Protein AF-A0A6B0UMH6-F1 (afdb_monomer_lite)

Radius of gyration: 20.81 Å; chains: 1; bounding box: 41×40×51 Å

Foldseek 3Di:
DLVVLQVVLLVVLLVPVLPDPDDPVRQVVSQLVQLQSNCVSVVHDPPPDPVVVVVVVSTDGSVVSSVVSVLVVVQVLLADPVSVVVCVVVVNDDPHPHPPPDPDPPVVVVVDDDDDDD

Structure (mmCIF, N/CA/C/O backbone):
data_AF-A0A6B0UMH6-F1
#
_entry.id   AF-A0A6B0UMH6-F1
#
loop_
_atom_site.group_PDB
_atom_site.id
_atom_site.type_symbol
_atom_site.label_atom_id
_atom_site.label_alt_id
_atom_site.label_comp_id
_atom_site.label_asym_id
_atom_site.label_entity_id
_atom_site.label_seq_id
_atom_site.pdbx_PDB_ins_code
_atom_site.Cartn_x
_atom_site.Cartn_y
_atom_site.Cartn_z
_atom_site.occupancy
_atom_site.B_iso_or_equiv
_atom_site.auth_seq_id
_atom_site.auth_comp_id
_atom_site.auth_asym_id
_atom_site.auth_atom_id
_atom_site.pdbx_PDB_model_num
ATOM 1 N N . MET A 1 1 ? 11.686 -16.009 2.390 1.00 69.75 1 MET A N 1
ATOM 2 C CA . MET A 1 1 ? 12.384 -14.708 2.243 1.00 69.75 1 MET A CA 1
ATOM 3 C C . MET A 1 1 ? 11.491 -13.606 1.684 1.00 69.75 1 MET A C 1
ATOM 5 O O . MET A 1 1 ? 11.469 -12.539 2.279 1.00 69.75 1 MET A O 1
ATOM 9 N N . LEU A 1 2 ? 10.703 -13.855 0.630 1.00 80.12 2 LEU A N 1
ATOM 10 C CA . LEU A 1 2 ? 9.784 -12.864 0.046 1.00 80.12 2 LEU A CA 1
ATOM 11 C C . LEU A 1 2 ? 8.880 -12.154 1.071 1.00 80.12 2 LEU A C 1
ATOM 13 O O . LEU A 1 2 ? 8.890 -10.931 1.130 1.00 80.12 2 LEU A O 1
ATOM 17 N N . LEU A 1 3 ? 8.170 -12.913 1.914 1.00 81.00 3 LEU A N 1
ATOM 18 C CA . LEU A 1 3 ? 7.258 -12.360 2.927 1.00 81.00 3 LEU A CA 1
ATOM 19 C C . LEU A 1 3 ? 7.964 -11.447 3.939 1.00 81.00 3 LEU A C 1
ATOM 21 O O . LEU A 1 3 ? 7.412 -10.426 4.330 1.00 81.00 3 LEU A O 1
ATOM 25 N N . LEU A 1 4 ? 9.195 -11.786 4.332 1.00 86.12 4 LEU A N 1
ATOM 26 C CA . LEU A 1 4 ? 9.984 -10.981 5.265 1.00 86.12 4 LEU A CA 1
ATOM 27 C C . LEU A 1 4 ? 10.384 -9.644 4.634 1.00 86.12 4 LEU A C 1
ATOM 29 O O . LEU A 1 4 ? 10.210 -8.591 5.241 1.00 86.12 4 LEU A O 1
ATOM 33 N N . VAL A 1 5 ? 10.883 -9.685 3.396 1.00 83.62 5 VAL A N 1
ATOM 34 C CA . VAL A 1 5 ? 11.261 -8.474 2.657 1.00 83.62 5 VAL A CA 1
ATOM 35 C C . VAL A 1 5 ? 10.035 -7.603 2.401 1.00 83.62 5 VAL A C 1
ATOM 37 O O . VAL A 1 5 ? 10.081 -6.396 2.620 1.00 83.62 5 VAL A O 1
ATOM 40 N N . GLN A 1 6 ? 8.921 -8.212 2.002 1.00 81.44 6 GLN A N 1
ATOM 41 C CA . GLN A 1 6 ? 7.641 -7.540 1.832 1.00 81.44 6 GLN A CA 1
ATOM 42 C C . GLN A 1 6 ? 7.182 -6.860 3.126 1.00 81.44 6 GLN A C 1
ATOM 44 O O . GLN A 1 6 ? 6.914 -5.661 3.110 1.00 81.44 6 GLN A O 1
ATOM 49 N N . ALA A 1 7 ? 7.134 -7.590 4.243 1.00 83.38 7 ALA A N 1
ATOM 50 C CA . ALA A 1 7 ? 6.713 -7.049 5.531 1.00 83.38 7 ALA A CA 1
ATOM 51 C C . ALA A 1 7 ? 7.610 -5.885 5.974 1.00 83.38 7 ALA A C 1
ATOM 53 O O . ALA A 1 7 ? 7.107 -4.857 6.423 1.00 83.38 7 ALA A O 1
ATOM 54 N N . PHE A 1 8 ? 8.926 -6.003 5.783 1.00 87.25 8 PHE A N 1
ATOM 55 C CA . PHE A 1 8 ? 9.886 -4.951 6.107 1.00 87.25 8 PHE A CA 1
ATOM 56 C C . PHE A 1 8 ? 9.691 -3.692 5.251 1.00 87.25 8 PHE A C 1
ATOM 58 O O . PHE A 1 8 ? 9.574 -2.586 5.782 1.00 87.25 8 PHE A O 1
ATOM 65 N N . VAL A 1 9 ? 9.617 -3.851 3.926 1.00 83.81 9 VAL A N 1
ATOM 66 C CA . VAL A 1 9 ? 9.444 -2.739 2.979 1.00 83.81 9 VAL A CA 1
ATOM 67 C C . VAL A 1 9 ? 8.115 -2.033 3.215 1.00 83.81 9 VAL A C 1
ATOM 69 O O . VAL A 1 9 ? 8.093 -0.808 3.315 1.00 83.81 9 VAL A O 1
ATOM 72 N N . ILE A 1 10 ? 7.022 -2.789 3.353 1.00 82.44 10 ILE A N 1
ATOM 73 C CA . ILE A 1 10 ? 5.693 -2.228 3.617 1.00 82.44 10 ILE A CA 1
ATOM 74 C C . ILE A 1 10 ? 5.697 -1.479 4.946 1.00 82.44 10 ILE A C 1
ATOM 76 O O . ILE A 1 10 ? 5.272 -0.331 4.972 1.00 82.44 10 ILE A O 1
ATOM 80 N N . SER A 1 11 ? 6.232 -2.065 6.021 1.00 87.19 11 SER A N 1
ATOM 81 C CA . SER A 1 11 ? 6.282 -1.405 7.334 1.00 87.19 11 SER A CA 1
ATOM 82 C C . SER A 1 11 ? 7.024 -0.072 7.271 1.00 87.19 11 SER A C 1
ATOM 84 O O . SER A 1 11 ? 6.549 0.934 7.795 1.00 87.19 11 SER A O 1
ATOM 86 N N . ARG A 1 12 ? 8.170 -0.036 6.580 1.00 86.50 12 ARG A N 1
ATOM 87 C CA . ARG A 1 12 ? 8.960 1.191 6.443 1.00 86.50 12 ARG A CA 1
ATOM 88 C C . ARG A 1 12 ? 8.248 2.250 5.607 1.00 86.50 12 ARG A C 1
ATOM 90 O O . ARG A 1 12 ? 8.312 3.425 5.953 1.00 86.50 12 ARG A O 1
ATOM 97 N N . LEU A 1 13 ? 7.589 1.849 4.524 1.00 85.25 13 LEU A N 1
ATOM 98 C CA . LEU A 1 13 ? 6.853 2.770 3.663 1.00 85.25 13 LEU A CA 1
ATOM 99 C C . LEU A 1 13 ? 5.620 3.321 4.368 1.00 85.25 13 LEU A C 1
ATOM 101 O O . LEU A 1 13 ? 5.434 4.531 4.407 1.00 85.25 13 LEU A O 1
ATOM 105 N N . VAL A 1 14 ? 4.811 2.450 4.960 1.00 86.31 14 VAL A N 1
ATOM 106 C CA . VAL A 1 14 ? 3.559 2.801 5.633 1.00 86.31 14 VAL A CA 1
ATOM 107 C C . VAL A 1 14 ? 3.780 3.742 6.818 1.00 86.31 14 VAL A C 1
ATOM 109 O O . VAL A 1 14 ? 2.923 4.576 7.094 1.00 86.31 14 VAL A O 1
ATOM 112 N N . PHE A 1 15 ? 4.931 3.660 7.486 1.00 86.19 15 PHE A N 1
ATOM 113 C CA . PHE A 1 15 ? 5.223 4.508 8.638 1.00 86.19 15 PHE A CA 1
ATOM 114 C C . PHE A 1 15 ? 5.270 6.009 8.305 1.00 86.19 15 PHE A C 1
ATOM 116 O O . PHE A 1 15 ? 4.744 6.818 9.064 1.00 86.19 15 PHE A O 1
ATOM 123 N N . SER A 1 16 ? 5.885 6.394 7.184 1.00 83.88 16 SER A N 1
ATOM 124 C CA . SER A 1 16 ? 6.122 7.807 6.848 1.00 83.88 16 SER A CA 1
ATOM 125 C C . SER A 1 16 ? 5.420 8.257 5.571 1.00 83.88 16 SER A C 1
ATOM 127 O O . SER A 1 16 ? 4.818 9.326 5.540 1.00 83.88 16 SER A O 1
ATOM 129 N N . THR A 1 17 ? 5.458 7.435 4.525 1.00 85.62 17 THR A N 1
ATOM 130 C CA . THR A 1 17 ? 5.031 7.787 3.158 1.00 85.62 17 THR A CA 1
ATOM 131 C C . THR A 1 17 ? 3.599 8.333 3.070 1.00 85.62 17 THR A C 1
ATOM 133 O O . THR A 1 17 ? 3.409 9.298 2.335 1.00 85.62 17 THR A O 1
ATOM 136 N N . PRO A 1 18 ? 2.595 7.805 3.808 1.00 86.75 18 PRO A N 1
ATOM 137 C CA . PRO A 1 18 ? 1.223 8.313 3.727 1.00 86.75 18 PRO A CA 1
ATOM 138 C C . PRO A 1 18 ? 1.064 9.768 4.185 1.00 86.75 18 PRO A C 1
ATOM 140 O O . PRO A 1 18 ? 0.143 10.445 3.743 1.00 86.75 18 PRO A O 1
ATOM 143 N N . TYR A 1 19 ? 1.937 10.248 5.072 1.00 89.00 19 TYR A N 1
ATOM 144 C CA . TYR A 1 19 ? 1.819 11.571 5.691 1.00 89.00 19 TYR A CA 1
ATOM 145 C C . TYR A 1 19 ? 2.676 12.643 5.010 1.00 89.00 19 TYR A C 1
ATOM 147 O O . TYR A 1 19 ? 2.580 13.817 5.362 1.00 89.00 19 TYR A O 1
ATOM 155 N N . LEU A 1 20 ? 3.525 12.259 4.051 1.00 89.25 20 LEU A N 1
ATOM 156 C CA . LEU A 1 20 ? 4.329 13.209 3.291 1.00 89.25 20 LEU A CA 1
ATOM 157 C C . LEU A 1 20 ? 3.521 13.759 2.103 1.00 89.25 20 LEU A C 1
ATOM 159 O O . LEU A 1 20 ? 2.864 12.984 1.405 1.00 89.25 20 LEU A O 1
ATOM 163 N N . PRO A 1 21 ? 3.617 15.068 1.804 1.00 88.19 21 PRO A N 1
ATOM 164 C CA . PRO A 1 21 ? 3.003 15.665 0.621 1.00 88.19 21 PRO A CA 1
ATOM 165 C C . PRO A 1 21 ? 3.822 15.336 -0.640 1.00 88.19 21 PRO A C 1
ATOM 167 O O . PRO A 1 21 ? 4.451 16.209 -1.232 1.00 88.19 21 PRO A O 1
ATOM 170 N N . LEU A 1 22 ? 3.857 14.059 -1.028 1.00 87.81 22 LEU A N 1
ATOM 171 C CA . LEU A 1 22 ? 4.640 13.594 -2.173 1.00 87.81 22 LEU A CA 1
ATOM 172 C C . LEU A 1 22 ? 3.993 14.007 -3.495 1.00 87.81 22 LEU A C 1
ATOM 174 O O . LEU A 1 22 ? 2.811 13.757 -3.743 1.00 87.81 22 LEU A O 1
ATOM 178 N N . GLN A 1 23 ? 4.799 14.567 -4.390 1.00 92.12 23 GLN A N 1
ATOM 179 C CA . GLN A 1 23 ? 4.398 14.789 -5.772 1.00 92.12 23 GLN A CA 1
ATOM 180 C C . GLN A 1 23 ? 4.332 13.465 -6.543 1.00 92.12 23 GLN A C 1
ATOM 182 O O . GLN A 1 23 ? 5.006 12.488 -6.211 1.00 92.12 23 GLN A O 1
ATOM 187 N N . ARG A 1 24 ? 3.574 13.448 -7.649 1.00 90.31 24 ARG A N 1
ATOM 188 C CA . ARG A 1 24 ? 3.414 12.268 -8.523 1.00 90.31 24 ARG A CA 1
ATOM 189 C C . ARG A 1 24 ? 4.762 11.644 -8.911 1.00 90.31 24 ARG A C 1
ATOM 191 O O . ARG A 1 24 ? 4.948 10.441 -8.776 1.00 90.31 24 ARG A O 1
ATOM 198 N N . ALA A 1 25 ? 5.724 12.483 -9.299 1.00 92.38 25 ALA A N 1
ATOM 199 C CA . ALA A 1 25 ? 7.059 12.049 -9.701 1.00 92.38 25 ALA A CA 1
ATOM 200 C C . ALA A 1 25 ? 7.870 11.423 -8.552 1.00 92.38 25 ALA A C 1
ATOM 202 O O . ALA A 1 25 ? 8.680 10.526 -8.776 1.00 92.38 25 ALA A O 1
ATOM 203 N N . GLU A 1 26 ? 7.687 11.887 -7.317 1.00 91.12 26 GLU A N 1
ATOM 204 C CA . GLU A 1 26 ? 8.350 11.313 -6.141 1.00 91.12 26 GLU A CA 1
ATOM 205 C C . GLU A 1 26 ? 7.733 9.970 -5.781 1.00 91.12 26 GLU A C 1
ATOM 207 O O . GLU A 1 26 ? 8.433 9.004 -5.483 1.00 91.12 26 GLU A O 1
ATOM 212 N N . LEU A 1 27 ? 6.417 9.889 -5.893 1.00 90.69 27 LEU A N 1
ATOM 213 C CA . LEU A 1 27 ? 5.671 8.679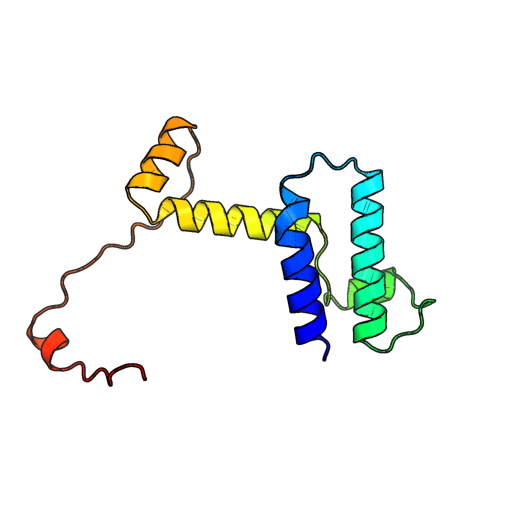 -5.640 1.00 90.69 27 LEU A CA 1
ATOM 214 C C . LEU A 1 27 ? 5.997 7.578 -6.672 1.00 90.69 27 LEU A C 1
ATOM 216 O O . LEU A 1 27 ? 6.178 6.415 -6.305 1.00 90.69 27 LEU A O 1
ATOM 220 N N . ASP A 1 28 ? 6.232 7.943 -7.934 1.00 92.00 28 ASP A N 1
ATOM 221 C CA . ASP A 1 28 ? 6.752 7.028 -8.956 1.00 92.00 28 ASP A CA 1
ATOM 222 C C . ASP A 1 28 ? 8.148 6.483 -8.611 1.00 92.00 28 ASP A C 1
ATOM 224 O O . ASP A 1 28 ? 8.439 5.308 -8.874 1.00 92.00 28 ASP A O 1
ATOM 228 N N . LYS A 1 29 ? 9.007 7.289 -7.965 1.00 92.00 29 LYS A N 1
ATOM 229 C CA . LYS A 1 29 ? 10.311 6.825 -7.454 1.00 92.00 29 LYS A CA 1
ATOM 230 C C . LYS A 1 29 ? 10.130 5.814 -6.325 1.00 92.00 29 LYS A C 1
ATOM 232 O O . LYS A 1 29 ? 10.819 4.793 -6.321 1.00 92.00 29 LYS A O 1
ATOM 237 N N . VAL A 1 30 ? 9.189 6.047 -5.408 1.00 91.06 30 VAL A N 1
ATOM 238 C CA . VAL A 1 30 ? 8.856 5.081 -4.347 1.00 91.06 30 VAL A CA 1
ATOM 239 C C . VAL A 1 30 ? 8.364 3.769 -4.961 1.00 91.06 30 VAL A C 1
ATOM 241 O O . VAL A 1 30 ? 8.884 2.701 -4.638 1.00 91.06 30 VAL A O 1
ATOM 244 N N . ASN A 1 31 ? 7.451 3.834 -5.929 1.00 90.94 31 ASN A N 1
ATOM 245 C CA . ASN A 1 31 ? 6.965 2.660 -6.652 1.00 90.94 31 ASN A CA 1
ATOM 246 C C . ASN A 1 31 ? 8.092 1.929 -7.409 1.00 90.94 31 ASN A C 1
ATOM 248 O O . ASN A 1 31 ? 8.122 0.697 -7.450 1.00 90.94 31 ASN A O 1
ATOM 252 N N . ALA A 1 32 ? 9.068 2.648 -7.970 1.00 91.06 32 ALA A N 1
ATOM 253 C CA . ALA A 1 32 ? 10.251 2.038 -8.576 1.00 91.06 32 ALA A CA 1
ATOM 254 C C . ALA A 1 32 ? 11.138 1.314 -7.549 1.00 91.06 32 ALA A C 1
ATOM 256 O O . ALA A 1 32 ? 11.618 0.212 -7.834 1.00 91.06 32 ALA A O 1
ATOM 257 N N . LEU A 1 33 ? 11.321 1.888 -6.355 1.00 89.88 33 LEU A N 1
ATOM 258 C CA . LEU A 1 33 ? 12.047 1.255 -5.252 1.00 89.88 33 LEU A CA 1
ATOM 259 C C . LEU A 1 33 ? 11.345 -0.018 -4.781 1.00 89.88 33 LEU A C 1
ATOM 261 O O . LEU A 1 33 ? 12.005 -1.049 -4.668 1.00 89.88 33 LEU A O 1
ATOM 265 N N . ILE A 1 34 ? 10.020 0.015 -4.602 1.00 89.69 34 ILE A N 1
ATOM 266 C CA . ILE A 1 34 ? 9.214 -1.172 -4.283 1.00 89.69 34 ILE A CA 1
ATOM 267 C C . ILE A 1 34 ? 9.503 -2.270 -5.310 1.00 89.69 34 ILE A C 1
ATOM 269 O O . ILE A 1 34 ? 9.973 -3.349 -4.949 1.00 89.69 34 ILE A O 1
ATOM 273 N N . ARG A 1 35 ? 9.333 -1.983 -6.606 1.00 90.56 35 ARG A N 1
ATOM 274 C CA . ARG A 1 35 ? 9.584 -2.961 -7.677 1.00 90.56 35 ARG A CA 1
ATOM 275 C C . ARG A 1 35 ? 10.995 -3.537 -7.637 1.00 90.56 35 ARG A C 1
ATOM 277 O O . ARG A 1 35 ? 11.167 -4.738 -7.832 1.00 90.56 35 ARG A O 1
ATOM 284 N N . LYS A 1 36 ? 12.009 -2.701 -7.400 1.00 89.50 36 LYS A N 1
ATOM 285 C CA . LYS A 1 36 ? 13.405 -3.145 -7.313 1.00 89.50 36 LYS A CA 1
ATOM 286 C C . LYS A 1 36 ? 13.599 -4.117 -6.151 1.00 89.50 36 LYS A C 1
ATOM 288 O O . LYS A 1 36 ? 14.198 -5.171 -6.344 1.00 89.50 36 LYS A O 1
ATOM 293 N N . THR A 1 37 ? 13.049 -3.805 -4.985 1.00 88.44 37 THR A N 1
ATOM 294 C CA . THR A 1 37 ? 13.178 -4.658 -3.802 1.00 88.44 37 THR A CA 1
ATOM 295 C C . THR A 1 37 ? 12.467 -5.996 -3.985 1.00 88.44 37 THR A C 1
ATOM 297 O O . THR A 1 37 ? 13.024 -7.032 -3.633 1.00 88.44 37 THR A O 1
ATOM 300 N N . TYR A 1 38 ? 11.294 -6.012 -4.623 1.00 88.31 38 TYR A N 1
ATOM 301 C CA . TYR A 1 38 ? 10.596 -7.261 -4.943 1.00 88.31 38 TYR A CA 1
ATOM 302 C C . TYR A 1 38 ? 11.329 -8.107 -5.983 1.00 88.31 38 TYR A C 1
ATOM 304 O O . TYR A 1 38 ? 11.378 -9.325 -5.842 1.00 88.31 38 TYR A O 1
ATOM 312 N N . LYS A 1 39 ? 11.960 -7.493 -6.992 1.00 89.81 39 LYS A N 1
ATOM 313 C CA . LYS A 1 39 ? 12.833 -8.229 -7.921 1.00 89.81 39 LYS A CA 1
ATOM 314 C C . LYS A 1 39 ? 13.970 -8.925 -7.174 1.00 89.81 39 LYS A C 1
ATOM 316 O O . LYS A 1 39 ? 14.200 -10.104 -7.410 1.00 89.81 39 LYS A O 1
ATOM 321 N N . VAL A 1 40 ? 14.622 -8.230 -6.240 1.00 88.38 40 VAL A N 1
ATOM 322 C CA . VAL A 1 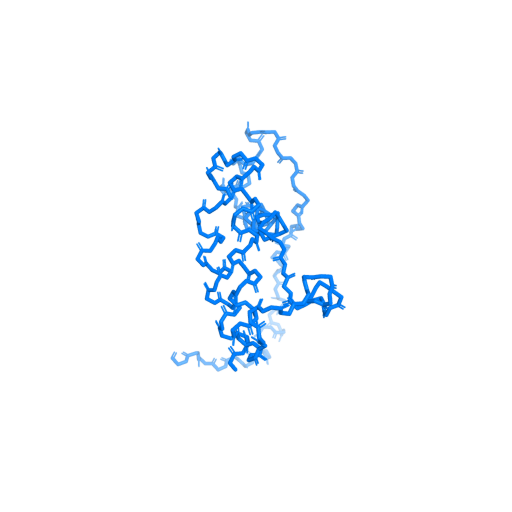40 ? 15.686 -8.812 -5.403 1.00 88.38 40 VAL A CA 1
ATOM 323 C C . VAL A 1 40 ? 15.142 -9.941 -4.524 1.00 88.38 40 VAL A C 1
ATOM 325 O O . VAL A 1 40 ? 15.734 -11.014 -4.477 1.00 88.38 40 VAL A O 1
ATOM 328 N N . ALA A 1 41 ? 13.992 -9.737 -3.880 1.00 87.62 41 ALA A N 1
ATOM 329 C CA . ALA A 1 41 ? 13.361 -10.736 -3.016 1.00 87.62 41 ALA A CA 1
ATOM 330 C C . ALA A 1 41 ? 12.946 -12.018 -3.760 1.00 87.62 41 ALA A C 1
ATOM 332 O O . ALA A 1 41 ? 12.913 -13.091 -3.160 1.00 87.62 41 ALA A O 1
ATOM 333 N N . LEU A 1 42 ? 12.622 -11.893 -5.049 1.00 89.31 42 LEU A N 1
ATOM 334 C CA . LEU A 1 42 ? 12.275 -12.990 -5.953 1.00 89.31 42 LEU A CA 1
ATOM 335 C C . LEU A 1 42 ? 13.488 -13.548 -6.718 1.00 89.31 42 LEU A C 1
ATOM 337 O O . LEU A 1 42 ? 13.308 -14.385 -7.599 1.00 89.31 42 LEU A O 1
ATOM 341 N N . SER A 1 43 ? 14.703 -13.068 -6.430 1.00 89.44 43 SER A N 1
ATOM 342 C CA . SER A 1 43 ? 15.930 -13.436 -7.154 1.00 89.44 43 SER A CA 1
ATOM 343 C C . SER A 1 43 ? 15.831 -13.224 -8.675 1.00 89.44 43 SER A C 1
ATOM 345 O O . SER A 1 43 ? 16.427 -13.951 -9.465 1.00 89.44 43 SER A O 1
ATOM 347 N N . LEU A 1 44 ? 15.074 -12.209 -9.097 1.00 89.31 44 LEU A N 1
ATOM 348 C CA . LEU A 1 44 ? 14.890 -11.836 -10.496 1.00 89.31 44 LEU A CA 1
ATOM 349 C C . LEU A 1 44 ? 15.976 -10.856 -10.945 1.00 89.31 44 LEU A C 1
ATOM 351 O O . LEU A 1 44 ? 16.407 -9.982 -10.190 1.00 89.31 44 LEU A O 1
ATOM 355 N N . SER A 1 45 ? 16.347 -10.933 -12.225 1.00 89.31 45 SER A N 1
ATOM 356 C CA . SER A 1 45 ? 17.259 -9.960 -12.831 1.00 89.31 45 SER A CA 1
ATOM 357 C C . SER A 1 45 ? 16.714 -8.525 -12.695 1.00 89.31 45 SER A C 1
ATOM 359 O O . SER A 1 45 ? 15.507 -8.308 -12.889 1.00 89.31 45 SER A O 1
ATOM 361 N N . PRO A 1 46 ? 17.569 -7.508 -12.468 1.00 84.81 46 PRO A N 1
ATOM 362 C CA . PRO A 1 46 ? 17.170 -6.101 -12.504 1.00 84.81 46 PRO A CA 1
ATOM 363 C C . PRO A 1 46 ? 16.443 -5.707 -13.801 1.00 84.81 46 PRO A C 1
ATOM 365 O O . PRO A 1 46 ? 15.488 -4.923 -13.754 1.00 84.81 46 PRO A O 1
ATOM 368 N N . SER A 1 47 ? 16.830 -6.311 -14.933 1.00 87.94 47 SER A N 1
ATOM 369 C CA . SER A 1 47 ? 16.253 -6.074 -16.266 1.00 8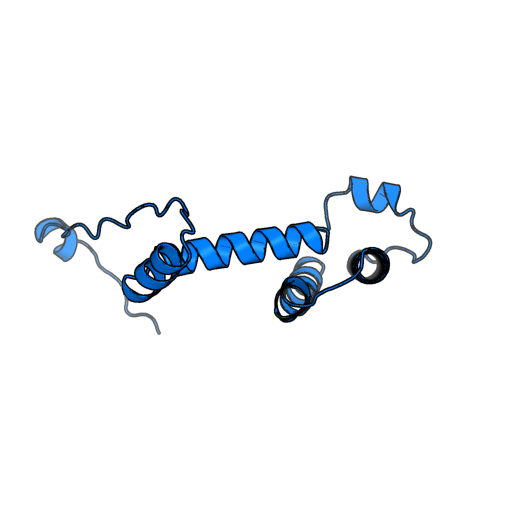7.94 47 SER A CA 1
ATOM 370 C C . SER A 1 47 ? 14.876 -6.709 -16.484 1.00 87.94 47 SER A C 1
ATOM 372 O O . SER A 1 47 ? 14.261 -6.500 -17.528 1.00 87.94 47 SER A O 1
ATOM 374 N N . THR A 1 48 ? 14.350 -7.455 -15.507 1.00 88.25 48 THR A N 1
ATOM 375 C CA . THR A 1 48 ? 13.028 -8.088 -15.614 1.00 88.25 48 THR A CA 1
ATOM 376 C C . THR A 1 48 ? 11.948 -7.049 -15.918 1.00 88.25 48 THR A C 1
ATOM 378 O O . THR A 1 48 ? 11.850 -6.020 -15.241 1.00 88.25 48 THR A O 1
ATOM 381 N N . SER A 1 49 ? 11.113 -7.327 -16.922 1.00 89.25 49 SER A N 1
ATOM 382 C CA . SER A 1 49 ? 10.025 -6.438 -17.340 1.00 89.25 49 SER A CA 1
ATOM 383 C C . SER A 1 49 ? 9.087 -6.099 -16.178 1.00 89.25 49 SER A C 1
ATOM 385 O O . SER A 1 49 ? 8.545 -6.989 -15.519 1.00 89.25 49 SER A O 1
ATOM 387 N N . THR A 1 50 ? 8.849 -4.802 -15.967 1.00 85.81 50 THR A N 1
ATOM 388 C CA . THR A 1 50 ? 7.875 -4.297 -14.988 1.00 85.81 50 THR A CA 1
ATOM 389 C C . THR A 1 50 ? 6.476 -4.849 -15.251 1.00 85.81 50 THR A C 1
ATOM 391 O O . THR A 1 50 ? 5.797 -5.240 -14.309 1.00 85.81 50 THR A O 1
ATOM 394 N N . GLY A 1 51 ? 6.064 -4.962 -16.518 1.00 85.75 51 GLY A N 1
ATOM 395 C CA . GLY A 1 51 ? 4.751 -5.505 -16.869 1.00 85.75 51 GLY A CA 1
ATOM 396 C C . GLY A 1 51 ? 4.589 -6.966 -16.447 1.00 85.75 51 GLY A C 1
ATOM 397 O O . GLY A 1 51 ? 3.539 -7.349 -15.942 1.00 85.75 51 GLY A O 1
ATOM 398 N N . ARG A 1 52 ? 5.643 -7.783 -16.581 1.00 86.50 52 ARG A N 1
ATOM 399 C CA . ARG A 1 52 ? 5.622 -9.174 -16.097 1.00 86.50 52 ARG A CA 1
ATOM 400 C C . ARG A 1 52 ? 5.608 -9.239 -14.572 1.00 86.50 52 ARG A C 1
ATOM 402 O O . ARG A 1 52 ? 4.878 -10.055 -14.034 1.00 86.50 52 ARG A O 1
ATOM 409 N N . LEU A 1 53 ? 6.352 -8.363 -13.892 1.00 86.75 53 LEU A N 1
ATOM 410 C CA . LEU A 1 53 ? 6.347 -8.276 -12.428 1.00 86.75 53 LEU A CA 1
ATOM 411 C C . LEU A 1 53 ? 4.965 -7.879 -11.880 1.00 86.75 53 LEU A C 1
ATOM 413 O O . LEU A 1 53 ? 4.510 -8.462 -10.902 1.00 86.75 53 LEU A O 1
ATOM 417 N N . LEU A 1 54 ? 4.289 -6.917 -12.518 1.00 84.19 54 LEU A N 1
ATOM 418 C CA . LEU A 1 54 ? 2.933 -6.485 -12.151 1.00 84.19 54 LEU A CA 1
ATOM 419 C C . LEU A 1 54 ? 1.909 -7.608 -12.335 1.00 84.19 54 LEU A C 1
ATOM 421 O O . LEU A 1 54 ? 1.085 -7.824 -11.454 1.00 84.19 54 LEU A O 1
ATOM 425 N N . LYS A 1 55 ? 2.013 -8.386 -13.421 1.00 87.06 55 LYS A N 1
ATOM 426 C CA . LYS A 1 55 ? 1.139 -9.548 -13.667 1.00 87.06 55 LYS A CA 1
ATOM 427 C C . LYS A 1 55 ? 1.226 -10.634 -12.593 1.00 87.06 55 LYS A C 1
ATOM 429 O O . LYS A 1 55 ? 0.307 -11.436 -12.497 1.00 87.06 55 LYS A O 1
ATOM 434 N N . LEU A 1 56 ? 2.300 -10.676 -11.803 1.00 85.19 56 LEU A N 1
ATOM 435 C CA . LEU A 1 56 ? 2.412 -11.629 -10.699 1.00 85.19 56 LEU A CA 1
ATOM 436 C C . LEU A 1 56 ? 1.526 -11.240 -9.502 1.00 85.19 56 LEU A C 1
ATOM 438 O O . LEU A 1 56 ? 1.258 -12.093 -8.667 1.00 85.19 56 LEU A O 1
ATOM 442 N N . GLY A 1 57 ? 1.105 -9.973 -9.381 1.00 81.75 57 GLY A N 1
ATOM 443 C CA . GLY A 1 57 ? 0.285 -9.502 -8.255 1.00 81.75 57 GLY A CA 1
ATOM 444 C C . GLY A 1 57 ? 0.996 -9.534 -6.895 1.00 81.75 57 GLY A C 1
ATOM 445 O O . GLY A 1 57 ? 0.352 -9.496 -5.856 1.00 81.75 57 GLY A O 1
ATOM 446 N N . VAL A 1 58 ? 2.329 -9.635 -6.886 1.00 77.56 58 VAL A N 1
ATOM 447 C CA . VAL A 1 58 ? 3.116 -9.899 -5.664 1.00 77.56 58 VAL A CA 1
ATOM 448 C C . VAL A 1 58 ? 3.426 -8.628 -4.863 1.00 77.56 58 VAL A C 1
ATOM 450 O O . VAL A 1 58 ? 3.834 -8.715 -3.710 1.00 77.56 58 VAL A O 1
ATOM 453 N N . HIS A 1 59 ? 3.256 -7.441 -5.448 1.00 78.12 59 HIS A N 1
ATOM 454 C CA . HIS A 1 59 ? 3.606 -6.176 -4.805 1.00 78.12 59 HIS A CA 1
ATOM 455 C C . HIS A 1 59 ? 2.482 -5.159 -4.952 1.00 78.12 59 HIS A C 1
ATOM 457 O O . HIS A 1 59 ? 1.955 -4.973 -6.046 1.00 78.12 59 HIS A O 1
ATOM 463 N N . ASN A 1 60 ? 2.179 -4.483 -3.847 1.00 81.31 60 ASN A N 1
ATOM 464 C CA . ASN A 1 60 ? 1.257 -3.357 -3.823 1.00 81.31 60 ASN A CA 1
ATOM 465 C C . ASN A 1 60 ? 1.995 -2.068 -4.190 1.00 81.31 60 ASN A C 1
ATOM 467 O O . ASN A 1 60 ? 3.202 -1.932 -3.948 1.00 81.31 60 ASN A O 1
ATOM 471 N N . THR A 1 61 ? 1.262 -1.102 -4.725 1.00 87.50 61 THR A N 1
ATOM 472 C CA . THR A 1 61 ? 1.761 0.260 -4.922 1.00 87.50 61 THR A CA 1
ATOM 473 C C . THR A 1 61 ? 1.872 1.011 -3.591 1.00 87.50 61 THR A C 1
ATOM 475 O O . THR A 1 61 ? 1.315 0.613 -2.556 1.00 87.50 61 THR A O 1
ATOM 478 N N . ALA A 1 62 ? 2.626 2.109 -3.596 1.00 87.81 62 ALA A N 1
ATOM 479 C CA . ALA A 1 62 ? 2.732 3.008 -2.454 1.00 87.81 62 ALA A CA 1
ATOM 480 C C . ALA A 1 62 ? 1.358 3.588 -2.078 1.00 87.81 62 ALA A C 1
ATOM 482 O O . ALA A 1 62 ? 1.031 3.675 -0.895 1.00 87.81 62 ALA A O 1
ATOM 483 N N . GLU A 1 63 ? 0.530 3.914 -3.071 1.00 89.06 63 GLU A N 1
ATOM 484 C CA . GLU A 1 63 ? -0.825 4.433 -2.886 1.00 89.06 63 GLU A CA 1
ATOM 485 C C . GLU A 1 63 ? -1.755 3.406 -2.248 1.00 89.06 63 GLU A C 1
ATOM 487 O O . GLU A 1 63 ? -2.462 3.729 -1.295 1.00 89.06 63 GLU A O 1
ATOM 492 N N . GLU A 1 64 ? -1.738 2.163 -2.731 1.00 88.31 64 GLU A N 1
ATOM 493 C CA . GLU A 1 64 ? -2.519 1.066 -2.147 1.00 88.31 64 GLU A CA 1
ATOM 494 C C . GLU A 1 64 ? -2.121 0.826 -0.693 1.00 88.31 64 GLU A C 1
ATOM 496 O O . GLU A 1 64 ? -2.980 0.700 0.180 1.00 88.31 64 GLU A O 1
ATOM 501 N N . SER A 1 65 ? -0.817 0.833 -0.417 1.00 88.50 65 SER A N 1
ATOM 502 C CA . SER A 1 65 ? -0.289 0.663 0.937 1.00 88.50 65 SER A CA 1
ATOM 503 C C . SER A 1 65 ? -0.715 1.816 1.853 1.00 88.50 65 SER A C 1
ATOM 505 O O . SER A 1 65 ? -1.134 1.581 2.987 1.00 88.50 65 SER A O 1
ATOM 507 N N . ALA A 1 66 ? -0.678 3.058 1.362 1.00 89.81 66 ALA A N 1
ATOM 508 C CA . ALA A 1 66 ? -1.149 4.228 2.099 1.00 89.81 66 ALA A CA 1
ATOM 509 C C . ALA A 1 66 ? -2.661 4.172 2.351 1.00 89.81 66 ALA A C 1
ATOM 511 O O . ALA A 1 66 ? -3.115 4.409 3.470 1.00 89.81 66 ALA A O 1
ATOM 512 N N . LYS A 1 67 ? -3.453 3.796 1.343 1.00 89.19 67 LYS A N 1
ATOM 513 C CA . LYS A 1 67 ? -4.906 3.658 1.469 1.00 89.19 67 LYS A CA 1
ATOM 514 C C . LYS A 1 67 ? -5.282 2.573 2.473 1.00 89.19 67 LYS A C 1
ATOM 516 O O . LYS A 1 67 ? -6.149 2.808 3.318 1.00 89.19 67 LYS A O 1
ATOM 521 N N . ALA A 1 68 ? -4.624 1.417 2.409 1.00 89.25 68 ALA A N 1
ATOM 522 C CA . ALA A 1 68 ? -4.809 0.329 3.362 1.00 89.25 68 ALA A CA 1
ATOM 523 C C . ALA A 1 68 ? -4.464 0.783 4.787 1.00 89.25 68 ALA A C 1
ATOM 525 O O . ALA A 1 68 ? -5.243 0.555 5.712 1.00 89.25 68 ALA A O 1
ATOM 526 N N . HIS A 1 69 ? -3.354 1.505 4.951 1.00 90.81 69 HIS A N 1
ATOM 527 C CA . HIS A 1 69 ? -2.957 2.062 6.239 1.00 90.81 69 HIS A CA 1
ATOM 528 C C . HIS A 1 69 ? -3.986 3.042 6.805 1.00 90.81 69 HIS A C 1
ATOM 530 O O . HIS A 1 69 ? -4.410 2.879 7.947 1.00 90.81 69 HIS A O 1
ATOM 536 N N . PHE A 1 70 ? -4.434 4.023 6.019 1.00 90.19 70 PHE A N 1
ATOM 537 C CA . PHE A 1 70 ? -5.454 4.969 6.470 1.00 90.19 70 PHE A CA 1
ATOM 538 C C . PHE A 1 70 ? -6.750 4.263 6.847 1.00 90.19 70 PHE A C 1
ATOM 540 O O . PHE A 1 70 ? -7.325 4.562 7.887 1.00 90.19 70 PHE A O 1
ATOM 547 N N . THR A 1 71 ? -7.178 3.282 6.054 1.00 89.81 71 THR A N 1
ATOM 548 C CA . THR A 1 71 ? -8.380 2.488 6.347 1.00 89.81 71 THR A CA 1
ATOM 549 C C . THR A 1 71 ? -8.251 1.762 7.688 1.00 89.81 71 THR A C 1
ATOM 551 O O . THR A 1 71 ? -9.158 1.839 8.514 1.00 89.81 71 THR A O 1
ATOM 554 N N . ALA A 1 72 ? -7.103 1.133 7.952 1.00 88.56 72 ALA A N 1
ATOM 555 C CA . ALA A 1 72 ? -6.830 0.478 9.229 1.00 88.56 72 ALA A CA 1
ATOM 556 C C . ALA A 1 72 ? -6.789 1.472 10.404 1.00 88.56 72 ALA A C 1
ATOM 558 O O . ALA A 1 72 ? -7.308 1.175 11.480 1.00 88.56 72 ALA A O 1
ATOM 559 N N . GLN A 1 73 ? -6.216 2.665 10.207 1.00 88.75 73 GLN A N 1
ATOM 560 C CA . GLN A 1 73 ? -6.202 3.714 11.232 1.00 88.75 73 GLN A CA 1
ATOM 561 C C . GLN A 1 73 ? -7.607 4.226 11.535 1.00 88.75 73 GLN A C 1
ATOM 563 O O . GLN A 1 73 ? -7.975 4.306 12.704 1.00 88.75 73 GLN A O 1
ATOM 568 N N . TYR A 1 74 ? -8.416 4.509 10.513 1.00 88.94 74 TYR A N 1
ATOM 569 C CA . TYR A 1 74 ? -9.804 4.919 10.709 1.00 88.94 74 TYR A CA 1
ATOM 570 C C . TYR A 1 74 ? -10.615 3.845 11.431 1.00 88.94 74 TYR A C 1
ATOM 572 O O . TYR A 1 74 ? -11.328 4.167 12.377 1.00 88.94 74 TYR A O 1
ATOM 580 N N . GLN A 1 75 ? -10.441 2.571 11.071 1.00 87.88 75 GLN A N 1
ATOM 581 C CA . GLN A 1 75 ? -11.071 1.458 11.778 1.00 87.88 75 GLN A CA 1
ATOM 582 C C . GLN A 1 75 ? -10.621 1.383 13.243 1.00 87.88 75 GLN A C 1
ATOM 584 O O . GLN A 1 75 ? -11.444 1.206 14.134 1.00 87.88 75 GLN A O 1
ATOM 589 N N . ARG A 1 76 ? -9.327 1.555 13.532 1.00 85.62 76 ARG A N 1
ATOM 590 C CA . ARG A 1 76 ? -8.825 1.586 14.914 1.00 85.62 76 ARG A CA 1
ATOM 591 C C . ARG A 1 76 ? -9.464 2.726 15.705 1.00 85.62 76 ARG A C 1
ATOM 593 O O . ARG A 1 76 ? -10.007 2.486 16.782 1.00 85.62 76 ARG A O 1
ATOM 600 N N . LEU A 1 77 ? -9.453 3.939 15.156 1.00 86.50 77 LEU A N 1
ATOM 601 C CA . LEU A 1 77 ? -10.052 5.118 15.784 1.00 86.50 77 LEU A CA 1
ATOM 602 C C . LEU A 1 77 ? -11.568 4.954 15.978 1.00 86.50 77 LEU A C 1
ATOM 604 O O . LEU A 1 77 ? -12.130 5.444 16.952 1.00 86.50 77 LEU A O 1
ATOM 608 N N . SER A 1 78 ? -12.236 4.197 15.108 1.00 83.12 78 SER A N 1
ATOM 609 C CA . SER A 1 78 ? -13.668 3.941 15.229 1.00 83.12 78 SER A CA 1
ATOM 610 C C . SER A 1 78 ? -14.026 2.997 16.389 1.00 83.12 78 SER A C 1
ATOM 612 O O . SER A 1 78 ? -15.183 2.979 16.812 1.00 83.12 78 SER A O 1
ATOM 614 N N . THR A 1 79 ? -13.078 2.225 16.934 1.00 80.25 79 THR A N 1
ATOM 615 C CA . THR A 1 79 ? -13.342 1.274 18.037 1.00 80.25 79 THR A CA 1
ATOM 616 C C . THR A 1 79 ? -13.327 1.910 19.430 1.00 80.25 79 THR A C 1
ATOM 618 O O . THR A 1 79 ? -14.053 1.467 20.322 1.00 80.25 79 THR A O 1
ATOM 621 N N . SER A 1 80 ? -12.531 2.959 19.636 1.00 81.44 80 SER A N 1
ATOM 622 C CA . SER A 1 80 ? -12.343 3.616 20.935 1.00 81.44 80 SER A CA 1
ATOM 623 C C . SER A 1 80 ? -13.350 4.752 21.138 1.00 81.44 80 SER A C 1
ATOM 625 O O . SER A 1 80 ? -13.770 5.418 20.195 1.00 81.44 80 SER A O 1
ATOM 627 N N . GLN A 1 81 ? -13.806 4.973 22.375 1.00 74.88 81 GLN A N 1
ATOM 628 C CA . GLN A 1 81 ? -14.775 6.038 22.671 1.00 74.88 81 GLN A CA 1
ATOM 629 C C . GLN A 1 81 ? -14.165 7.437 22.509 1.00 74.88 81 GLN A C 1
ATOM 631 O O . GLN A 1 81 ? -14.811 8.308 21.931 1.00 74.88 81 GLN A O 1
ATOM 636 N N . ALA A 1 82 ? -12.927 7.634 22.970 1.00 81.06 82 ALA A N 1
ATOM 637 C CA . ALA A 1 82 ? -12.219 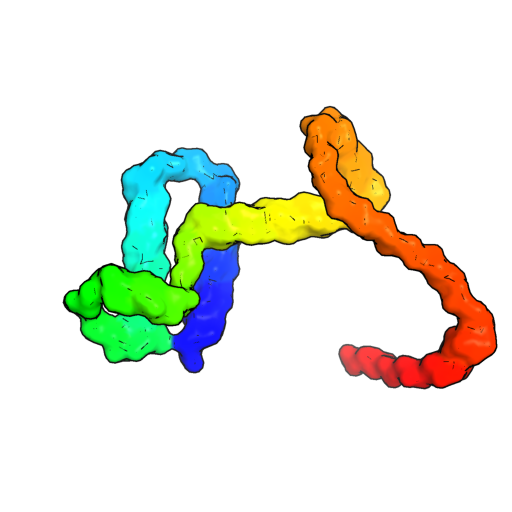8.905 22.828 1.00 81.06 82 ALA A CA 1
ATOM 638 C C . ALA A 1 82 ? -11.909 9.210 21.353 1.00 81.06 82 ALA A C 1
ATOM 640 O O . ALA A 1 82 ? -12.117 10.322 20.876 1.00 81.06 82 ALA A O 1
ATOM 641 N N . ASP A 1 83 ? -11.489 8.195 20.603 1.00 78.81 83 ASP A N 1
ATOM 642 C CA . ASP A 1 83 ? -11.090 8.363 19.207 1.00 78.81 83 ASP A CA 1
ATOM 643 C C . ASP A 1 83 ? -12.287 8.553 18.266 1.00 78.81 83 ASP A C 1
ATOM 645 O O . ASP A 1 83 ? -12.215 9.346 17.328 1.00 78.81 83 ASP A O 1
ATOM 649 N N . ARG A 1 84 ? -13.434 7.926 18.560 1.00 79.44 84 ARG A N 1
ATOM 650 C CA . ARG A 1 84 ? -14.698 8.221 17.867 1.00 79.44 84 ARG A CA 1
ATOM 651 C C . ARG A 1 84 ? -15.111 9.676 18.023 1.00 79.44 84 ARG A C 1
ATOM 653 O O . ARG A 1 84 ? -15.576 10.269 17.058 1.00 79.44 84 ARG A O 1
ATOM 660 N N . HIS A 1 85 ? -14.934 10.254 19.210 1.00 81.69 85 HIS A N 1
ATOM 661 C CA . HIS A 1 85 ? -15.230 11.668 19.423 1.00 81.69 85 HIS A CA 1
ATOM 662 C C . HIS A 1 85 ? -14.358 12.565 18.528 1.00 81.69 85 HIS A C 1
ATOM 664 O O . HIS A 1 85 ? -14.879 13.493 17.911 1.00 81.69 85 HIS A O 1
ATOM 670 N N . ASN A 1 86 ? -13.070 12.228 18.373 1.00 82.88 86 ASN A N 1
ATOM 671 C CA . ASN A 1 86 ? -12.159 12.919 17.453 1.00 82.88 86 ASN A CA 1
ATOM 672 C C . ASN A 1 86 ? -12.559 12.776 15.973 1.00 82.88 86 ASN A C 1
ATOM 674 O O . ASN A 1 86 ? -12.403 13.720 15.204 1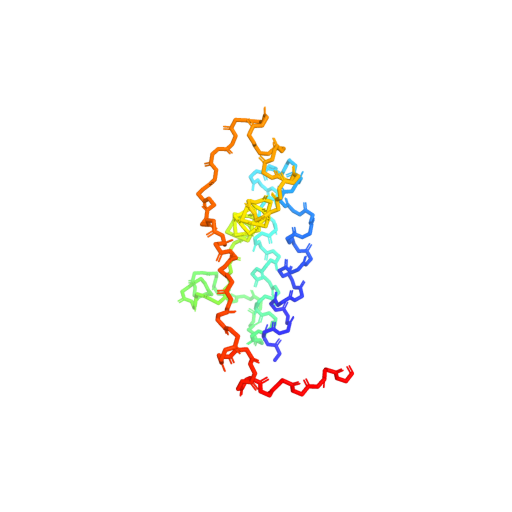.00 82.88 86 ASN A O 1
ATOM 678 N N . LEU A 1 87 ? -13.089 11.624 15.548 1.00 84.00 87 LEU A N 1
ATOM 679 C CA . LEU A 1 87 ? -13.583 11.457 14.174 1.00 84.00 87 LEU A CA 1
ATOM 680 C C . LEU A 1 87 ? -14.848 12.287 13.914 1.00 84.00 87 LEU A C 1
ATOM 682 O O . LEU A 1 87 ? -14.954 12.948 12.879 1.00 84.00 87 LEU A O 1
ATOM 686 N N . THR A 1 88 ? -15.787 12.295 14.865 1.00 82.50 88 THR A N 1
ATOM 687 C 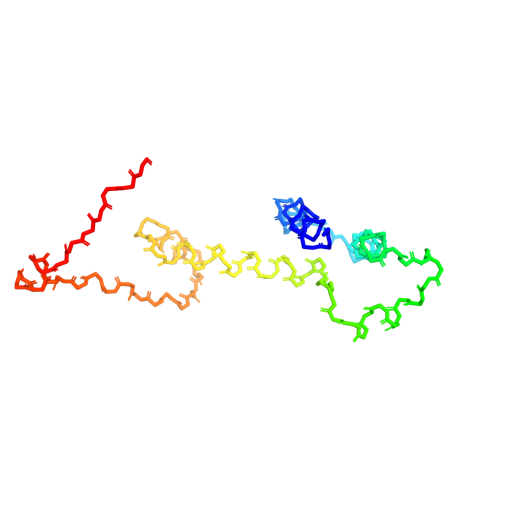CA . THR A 1 88 ? -17.041 13.053 14.753 1.00 82.50 88 THR A CA 1
ATOM 688 C C . THR A 1 88 ? -16.795 14.561 14.730 1.00 82.50 88 THR A C 1
ATOM 690 O O . THR A 1 88 ? -17.460 15.265 13.972 1.00 82.50 88 THR A O 1
ATOM 693 N N . SER A 1 89 ? -15.826 15.069 15.501 1.00 85.19 89 SER A N 1
ATOM 694 C CA . SER A 1 89 ? -15.482 16.500 15.501 1.00 85.19 89 SER A CA 1
ATOM 695 C C . SER A 1 89 ? -14.898 16.973 14.165 1.00 85.19 89 SER A C 1
ATOM 697 O O . SER A 1 89 ? -15.112 18.118 13.779 1.00 85.19 89 SER A O 1
ATOM 699 N N . GLN A 1 90 ? -14.235 16.081 13.422 1.00 85.38 90 GLN A N 1
ATOM 700 C CA . GLN A 1 90 ? -13.724 16.336 12.070 1.00 85.38 90 GLN A CA 1
ATOM 701 C C . GLN A 1 90 ? -14.737 16.014 10.958 1.00 85.38 90 GLN A C 1
ATOM 703 O O . GLN A 1 90 ? -14.383 16.050 9.783 1.00 85.38 90 GLN A O 1
ATOM 708 N N . GLN A 1 91 ? -15.987 15.682 11.307 1.00 82.75 91 GLN A N 1
ATOM 709 C CA . GLN A 1 91 ? -17.041 15.284 10.363 1.00 82.75 91 GLN A CA 1
ATOM 710 C C . GLN A 1 91 ? -16.678 14.057 9.498 1.00 82.75 91 GLN A C 1
ATOM 712 O O . GLN A 1 91 ? -17.215 13.871 8.405 1.00 82.75 91 GLN A O 1
ATOM 717 N N . ILE A 1 92 ? -15.792 13.183 9.986 1.00 82.50 92 ILE A N 1
ATOM 718 C CA . ILE A 1 92 ? -15.402 11.952 9.290 1.00 82.50 92 ILE A CA 1
ATOM 719 C C . ILE A 1 92 ? -16.344 10.826 9.719 1.00 82.50 92 ILE A C 1
ATOM 721 O O . ILE A 1 92 ? -16.226 10.279 10.815 1.00 82.50 92 ILE A O 1
ATOM 725 N N . ASN A 1 93 ? -17.270 10.446 8.836 1.00 76.44 93 ASN A N 1
ATOM 726 C CA . ASN A 1 93 ? -18.165 9.313 9.066 1.00 76.44 93 ASN A CA 1
ATOM 727 C C . ASN A 1 93 ? -17.520 8.013 8.558 1.00 76.44 93 ASN A C 1
ATOM 729 O O . ASN A 1 93 ? -17.600 7.690 7.372 1.00 76.44 93 ASN A O 1
ATOM 733 N N . PHE A 1 94 ? -16.842 7.284 9.445 1.00 77.75 94 PHE A N 1
ATOM 734 C CA . PHE A 1 94 ? -16.323 5.948 9.146 1.00 77.75 94 PHE A CA 1
ATOM 735 C C . PHE A 1 94 ? -17.286 4.891 9.704 1.00 77.75 94 PHE A C 1
ATOM 737 O O . PHE A 1 94 ? -17.665 5.011 10.873 1.00 77.75 94 PHE A O 1
ATOM 744 N N . PRO A 1 95 ? -17.675 3.856 8.928 1.00 71.31 95 PRO A N 1
ATOM 745 C CA . PRO A 1 95 ? -18.577 2.812 9.400 1.00 71.31 95 PRO A CA 1
ATOM 746 C C . PRO A 1 95 ? -17.897 2.022 10.520 1.00 71.31 95 PRO A C 1
ATOM 748 O O . PRO A 1 95 ? -17.151 1.072 10.290 1.00 71.31 95 PRO A O 1
ATOM 751 N N . SER A 1 96 ? -18.129 2.446 11.759 1.00 63.72 96 SER A N 1
ATOM 752 C CA . SER A 1 96 ? -17.728 1.679 12.923 1.00 63.72 96 SER A CA 1
ATOM 753 C C . SER A 1 96 ? -18.742 0.569 13.094 1.00 63.72 96 SER A C 1
ATOM 755 O O . SER A 1 96 ? -19.910 0.853 13.347 1.00 63.72 96 SER A O 1
ATOM 757 N N . ASN A 1 97 ? -18.318 -0.685 12.961 1.00 62.44 97 ASN A N 1
ATOM 758 C CA . ASN A 1 97 ? -19.123 -1.773 13.484 1.00 62.44 97 ASN A CA 1
ATOM 759 C C . ASN A 1 97 ? -19.027 -1.654 15.011 1.00 62.44 97 ASN A C 1
ATOM 761 O O . ASN A 1 97 ? -17.924 -1.843 15.542 1.00 62.44 97 ASN A O 1
ATOM 765 N N . PRO A 1 98 ? -20.093 -1.254 15.730 1.00 57.34 98 PRO A N 1
ATOM 766 C CA . PRO A 1 98 ? -20.025 -1.212 17.175 1.00 57.34 98 PRO A CA 1
ATOM 767 C C . PRO A 1 98 ? -19.680 -2.627 17.625 1.00 57.34 98 PRO A C 1
ATOM 769 O O . PRO A 1 98 ? -20.452 -3.564 17.433 1.00 57.34 98 PRO A O 1
ATOM 772 N N . SER A 1 99 ? -18.486 -2.796 18.195 1.00 59.44 99 SER A N 1
ATOM 773 C CA . SER A 1 99 ? -18.171 -3.988 18.966 1.00 59.44 99 SER A CA 1
ATOM 774 C C . SER A 1 99 ? -19.134 -3.958 20.147 1.00 59.44 99 SER A C 1
ATOM 776 O O . SER A 1 99 ? -18.872 -3.321 21.168 1.00 59.44 99 SER A O 1
ATOM 778 N N . HIS A 1 100 ? -20.320 -4.535 19.957 1.00 57.06 100 HIS A N 1
ATOM 779 C CA . HIS A 1 100 ? -21.283 -4.746 21.014 1.00 57.06 100 HIS A CA 1
ATOM 780 C C . HIS A 1 100 ? -20.604 -5.697 21.987 1.00 57.06 100 HIS A C 1
ATOM 782 O O . HIS A 1 100 ? -20.585 -6.912 21.792 1.00 57.06 100 HIS A O 1
ATOM 788 N N . LYS A 1 101 ? -19.980 -5.122 23.017 1.00 65.31 101 LYS A N 1
ATOM 789 C CA . LYS A 1 101 ? -19.535 -5.865 24.185 1.00 65.31 101 LYS A CA 1
ATOM 790 C C . LYS A 1 101 ? -20.799 -6.416 24.831 1.00 65.31 101 LYS A C 1
ATOM 792 O O . LYS A 1 101 ? -21.507 -5.720 25.548 1.00 65.31 101 LYS A O 1
ATOM 797 N N . CYS A 1 102 ? -21.122 -7.642 24.461 1.00 70.44 102 CYS A N 1
ATOM 798 C CA . CYS A 1 102 ? -22.193 -8.420 25.040 1.00 70.44 102 CYS A CA 1
ATOM 799 C C . CYS A 1 102 ? -21.692 -8.984 26.372 1.00 70.44 102 CYS A C 1
ATOM 801 O O . CYS A 1 102 ? -20.553 -9.448 26.472 1.00 70.44 102 CYS A O 1
ATOM 803 N N . PHE A 1 103 ? -22.534 -8.928 27.401 1.00 76.19 103 PHE A N 1
ATOM 804 C CA . PHE A 1 103 ? -22.292 -9.717 28.598 1.00 76.19 103 PHE A CA 1
ATOM 805 C C . PHE A 1 103 ? -22.431 -11.191 28.229 1.00 76.19 103 PHE A C 1
ATOM 807 O O . PHE A 1 103 ? -23.514 -11.641 27.867 1.00 76.19 103 PHE A O 1
ATOM 814 N N . LEU A 1 104 ? -21.333 -11.939 28.330 1.00 78.38 104 LEU A N 1
ATOM 815 C CA . LEU A 1 104 ? -21.393 -13.393 28.270 1.00 78.38 104 LEU A CA 1
ATOM 816 C C . LEU A 1 104 ? -22.203 -13.895 29.477 1.00 78.38 104 LEU A C 1
ATOM 818 O O . LEU A 1 104 ? -21.830 -13.568 30.610 1.00 78.38 104 LEU A O 1
ATOM 822 N N . PRO A 1 105 ? -23.279 -14.676 29.260 1.00 89.56 105 PRO A N 1
ATOM 823 C CA . PRO A 1 105 ? -23.976 -15.374 30.331 1.00 89.56 105 PRO A CA 1
ATOM 824 C C . PRO A 1 105 ? -22.990 -16.139 31.220 1.00 89.56 105 PRO A C 1
ATOM 826 O O . PRO A 1 105 ? -22.010 -16.710 30.728 1.00 89.56 105 PRO A O 1
ATOM 829 N N . LEU A 1 106 ? -23.245 -16.129 32.530 1.00 83.00 106 LEU A N 1
ATOM 830 C CA . LEU A 1 106 ? -22.373 -16.731 33.545 1.00 83.00 106 LEU A CA 1
ATOM 831 C C . LEU A 1 106 ? -22.057 -18.199 33.240 1.00 83.00 106 LEU A C 1
ATOM 833 O O . LEU A 1 106 ? -20.897 -18.596 33.335 1.00 83.00 106 LEU A O 1
ATOM 837 N N . ASP A 1 107 ? -23.058 -18.944 32.781 1.00 88.31 107 ASP A N 1
ATOM 838 C CA . ASP A 1 107 ? -22.967 -20.370 32.459 1.00 88.31 107 ASP A CA 1
ATOM 839 C C . ASP A 1 107 ? -21.904 -20.639 31.379 1.00 88.31 107 ASP A C 1
ATOM 841 O O . ASP A 1 107 ? -21.064 -21.530 31.503 1.00 88.31 107 ASP A O 1
ATOM 845 N N . ILE A 1 108 ? -21.872 -19.796 30.342 1.00 85.38 108 ILE A N 1
ATOM 846 C CA . ILE A 1 108 ? -20.900 -19.901 29.249 1.00 85.38 108 ILE A CA 1
ATOM 847 C C . ILE A 1 108 ? -19.523 -19.441 29.733 1.00 85.38 108 ILE A C 1
ATOM 849 O O . ILE A 1 108 ? -18.514 -20.086 29.449 1.00 85.38 108 ILE A O 1
ATOM 853 N N . ARG A 1 109 ? -19.464 -18.354 30.510 1.00 83.00 109 ARG A N 1
ATOM 854 C CA . ARG A 1 109 ? -18.205 -17.809 31.037 1.00 83.00 109 ARG A CA 1
ATOM 855 C C . ARG A 1 109 ? -17.470 -18.803 31.938 1.00 83.00 109 ARG A C 1
ATOM 857 O O . ARG A 1 109 ? -16.247 -18.852 31.886 1.00 83.00 109 ARG A O 1
ATOM 864 N N . GLN A 1 110 ? -18.197 -19.582 32.734 1.00 85.44 110 GLN A N 1
ATOM 865 C CA . GLN A 1 110 ? -17.627 -20.614 33.605 1.00 85.44 110 GLN A CA 1
ATOM 866 C C . GLN A 1 110 ? -17.139 -21.847 32.831 1.00 85.44 110 GLN A C 1
ATOM 868 O O . GLN A 1 110 ? -16.236 -22.536 33.298 1.00 85.44 110 GLN A O 1
ATOM 873 N N . SER A 1 111 ? -17.691 -22.105 31.642 1.00 86.56 111 SER A N 1
ATOM 874 C CA . SER A 1 111 ? -17.268 -23.217 30.778 1.00 86.56 111 SER A CA 1
ATOM 875 C C . SER A 1 111 ? -15.994 -22.929 29.967 1.00 86.56 111 SER A C 1
ATOM 877 O O . SER A 1 111 ? -15.355 -23.851 29.462 1.00 86.56 111 SER A O 1
ATOM 879 N N . LEU A 1 112 ? -15.598 -21.657 29.846 1.00 83.75 112 LEU A N 1
ATOM 880 C CA . LEU A 1 112 ? -14.414 -21.237 29.097 1.00 83.75 112 LEU A CA 1
ATOM 881 C C . LEU A 1 112 ? -13.140 -21.411 29.936 1.00 83.75 112 LEU A C 1
ATOM 883 O O . LEU A 1 112 ? -12.782 -20.547 30.736 1.00 83.75 112 LEU A O 1
ATOM 887 N N . GLN A 1 113 ? -12.408 -22.501 29.710 1.00 82.69 113 GLN A N 1
ATOM 888 C CA . GLN A 1 113 ? -11.034 -22.633 30.194 1.00 82.69 113 GLN A CA 1
ATOM 889 C C . GLN A 1 113 ? -10.072 -21.908 29.248 1.00 82.69 113 GLN A C 1
ATOM 891 O O . GLN A 1 113 ? -9.766 -22.392 28.160 1.00 82.69 113 GLN A O 1
ATOM 896 N N . VAL A 1 114 ? -9.590 -20.737 29.663 1.00 81.00 114 VAL A N 1
ATOM 897 C CA . VAL A 1 114 ? -8.533 -20.004 28.957 1.00 81.00 114 VAL A CA 1
ATOM 898 C C . VAL A 1 114 ? -7.244 -20.164 29.748 1.00 81.00 114 VAL A C 1
ATOM 900 O O . VAL A 1 114 ? -7.132 -19.655 30.863 1.00 81.00 114 VAL A O 1
ATOM 903 N N . SER A 1 115 ? -6.278 -20.886 29.185 1.00 77.56 115 SER A N 1
ATOM 904 C CA . SER A 1 115 ? -4.944 -20.987 29.775 1.00 77.56 115 SER A CA 1
ATOM 905 C C . SER A 1 115 ? -4.295 -19.600 29.843 1.00 77.56 115 SER A C 1
ATOM 907 O O . SER A 1 115 ? -4.425 -18.827 28.888 1.00 77.56 115 SER A O 1
ATOM 909 N N . PRO A 1 116 ? -3.600 -19.261 30.943 1.00 69.62 116 PRO A N 1
ATOM 910 C CA . PRO A 1 116 ? -2.893 -17.993 31.045 1.00 69.62 116 PRO A CA 1
ATOM 911 C C . PRO A 1 116 ? -1.849 -17.882 29.930 1.00 69.62 116 PRO A C 1
ATOM 913 O O . PRO A 1 116 ? -1.192 -18.862 29.574 1.00 69.62 116 PRO A O 1
ATOM 916 N N . ILE A 1 117 ? -1.734 -16.684 29.361 1.00 58.00 117 ILE A N 1
ATOM 917 C CA . ILE A 1 117 ? -0.711 -16.374 28.361 1.00 58.00 117 ILE A CA 1
ATOM 918 C C . ILE A 1 117 ? 0.643 -16.331 29.100 1.00 58.00 117 ILE A C 1
ATOM 920 O O . ILE A 1 117 ? 0.686 -15.715 30.169 1.00 58.00 117 ILE A O 1
ATOM 924 N N . PRO A 1 118 ? 1.694 -17.007 28.596 1.00 62.03 118 PRO A N 1
ATOM 925 C CA . PRO A 1 118 ? 3.024 -17.006 29.207 1.00 62.03 118 PRO A CA 1
ATOM 926 C C . PRO A 1 118 ? 3.682 -15.622 29.232 1.00 62.03 118 PRO A C 1
ATOM 928 O O . PRO A 1 118 ? 3.362 -14.787 28.351 1.00 62.03 118 PRO A O 1
#

Organism: Ixodes ricinus (NCBI:txid34613)

Secondary structure (DSSP, 8-state):
-HHHHHHHHHHHHHHHGGGS---HHHHHHHHHHHHHHHHHHTT--TTS-HHHHHHTT----HHHHHHHHHHHHHHHHHHSHHHHHHHHHTT--------------HHHHHH---PPP-

pLDDT: mean 83.63, std 7.86, range [57.06, 92.38]

Sequence (118 aa):
MLLLVQAFVISRLVFSTPYLPLQRAELDKVNALIRKTYKVALSLSPSTSTGRLLKLGVHNTAEESAKAHFTAQYQRLSTSQADRHNLTSQQINFPSNPSHKCFLPLDIRQSLQVSPIP